Protein AF-A0AAE0BFS5-F1 (afdb_monomer_lite)

Secondary structure (DSSP, 8-state):
--EE--HHHHHHHHHHHTTTTT--EEEEEEEE-TT-TT-TTTTSEEEEEEE--HHHHHHTTSS-GGGTTSTTHHHHHHHHHHHHHH-PEEEEEEEEEEEE-GGGS-TTS---TTTTHHHHHHHHHH---------PPP--------

Foldseek 3Di:
DQWAQDPQLVVLVVVVVVVVPPAFEWEWEQAAAVVDRPDPRHRDIDLADIDGDPVLCVVLLHFFPVCPLAARLRRVRSVCSCCVVPNYDYHYSRPSYIHGHVVPDDPPRDNDPPPCPVVSVVCSVPVDGRRNDDDDDDDDDDDDDD

pLDDT: mean 85.33, std 8.39, range [62.0, 96.0]

Radius of gyration: 17.6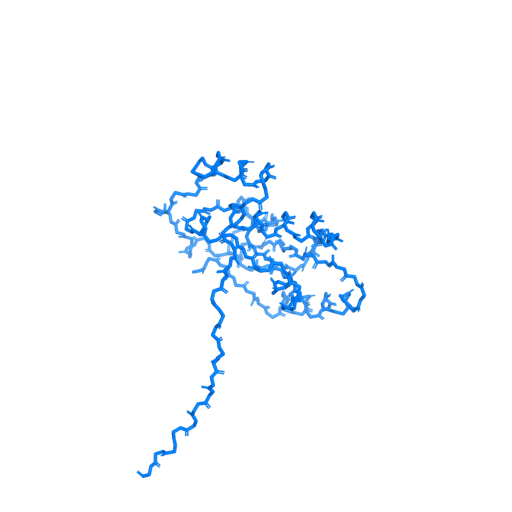5 Å; chains: 1; bounding box: 56×38×39 Å

Organism: NCBI:txid36881

Structure (mmCIF, N/CA/C/O backbone):
data_AF-A0AAE0BFS5-F1
#
_entry.id   AF-A0AAE0BFS5-F1
#
loop_
_atom_site.group_PDB
_atom_site.id
_atom_site.type_symbol
_atom_site.label_atom_id
_atom_site.label_alt_id
_atom_site.label_comp_id
_atom_site.label_asym_id
_atom_site.label_entity_id
_atom_site.label_seq_id
_atom_site.pdbx_PDB_ins_code
_atom_site.Cartn_x
_atom_site.Cartn_y
_atom_site.Cartn_z
_atom_site.occupancy
_atom_site.B_iso_or_equiv
_atom_site.auth_seq_id
_atom_site.auth_comp_id
_atom_site.auth_asym_id
_atom_site.auth_atom_id
_atom_site.pdbx_PDB_model_num
ATOM 1 N N . MET A 1 1 ? -2.956 2.883 -14.569 1.00 65.44 1 MET A N 1
ATOM 2 C CA . MET A 1 1 ? -2.329 2.218 -13.411 1.00 65.44 1 MET A CA 1
ATOM 3 C C . MET A 1 1 ? -1.013 1.689 -13.943 1.00 65.44 1 MET A C 1
ATOM 5 O O . MET A 1 1 ? -1.032 1.014 -14.959 1.00 65.44 1 MET A O 1
ATOM 9 N N . ASP A 1 2 ? 0.092 2.108 -13.346 1.00 85.00 2 ASP A N 1
ATOM 10 C CA . ASP A 1 2 ? 1.485 1.909 -13.781 1.00 85.00 2 ASP A CA 1
ATOM 11 C C . ASP A 1 2 ? 2.088 0.582 -13.296 1.00 85.00 2 ASP A C 1
ATOM 13 O O . ASP A 1 2 ? 3.267 0.306 -13.503 1.00 85.00 2 ASP A O 1
ATOM 17 N N . THR A 1 3 ? 1.292 -0.233 -12.600 1.00 91.06 3 THR A N 1
ATOM 18 C CA . THR A 1 3 ? 1.738 -1.473 -11.970 1.00 91.06 3 THR A CA 1
ATOM 19 C C . THR A 1 3 ? 0.771 -2.622 -12.218 1.00 91.06 3 THR A C 1
ATOM 21 O O . THR A 1 3 ? -0.444 -2.429 -12.272 1.00 91.06 3 THR A O 1
ATOM 24 N N . ILE A 1 4 ? 1.323 -3.827 -12.360 1.00 93.38 4 ILE A N 1
ATOM 25 C CA . ILE A 1 4 ? 0.592 -5.072 -12.606 1.00 93.38 4 ILE A CA 1
ATOM 26 C C . ILE A 1 4 ? 1.078 -6.139 -11.622 1.00 93.38 4 ILE A C 1
ATOM 28 O O . ILE A 1 4 ? 2.276 -6.292 -11.386 1.00 93.38 4 ILE A O 1
ATOM 32 N N . VAL A 1 5 ? 0.131 -6.889 -11.057 1.00 93.50 5 VAL A N 1
ATOM 33 C CA . VAL A 1 5 ? 0.404 -8.138 -10.336 1.00 93.50 5 VAL A CA 1
ATOM 34 C C . VAL A 1 5 ? 0.311 -9.269 -11.351 1.00 93.50 5 VAL A C 1
ATOM 36 O O . VAL A 1 5 ? -0.771 -9.546 -11.868 1.00 93.50 5 VAL A O 1
ATOM 39 N N . ASP A 1 6 ? 1.441 -9.890 -11.665 1.00 94.38 6 ASP A N 1
ATOM 40 C CA . ASP A 1 6 ? 1.494 -11.042 -12.559 1.00 94.38 6 ASP A CA 1
ATOM 41 C C . ASP A 1 6 ? 1.283 -12.362 -11.796 1.00 94.38 6 ASP A C 1
ATOM 43 O O . ASP A 1 6 ? 1.064 -12.389 -10.581 1.00 94.38 6 ASP A O 1
ATOM 47 N N . ASN A 1 7 ? 1.332 -13.483 -12.517 1.00 95.38 7 ASN A N 1
ATOM 48 C CA . ASN A 1 7 ? 1.106 -14.798 -11.922 1.00 95.38 7 ASN A CA 1
ATOM 49 C C . ASN A 1 7 ? 2.165 -15.171 -10.876 1.00 95.38 7 ASN A C 1
ATOM 51 O O . ASN A 1 7 ? 1.833 -15.854 -9.907 1.00 95.38 7 ASN A O 1
ATOM 55 N N . GLU A 1 8 ? 3.420 -14.752 -11.050 1.00 93.62 8 GLU A N 1
ATOM 56 C CA . GLU A 1 8 ? 4.480 -15.064 -10.088 1.00 93.62 8 GLU A CA 1
ATOM 57 C C . GLU A 1 8 ? 4.301 -14.256 -8.799 1.00 93.62 8 GLU A C 1
ATOM 59 O O . GLU A 1 8 ? 4.279 -14.835 -7.711 1.00 93.62 8 GLU A O 1
ATOM 64 N N . CYS A 1 9 ? 4.031 -12.952 -8.903 1.00 94.50 9 CYS A N 1
ATOM 65 C CA . CYS A 1 9 ? 3.692 -12.128 -7.747 1.00 94.50 9 CYS A CA 1
ATOM 66 C C . CYS A 1 9 ? 2.437 -12.644 -7.028 1.00 94.50 9 CYS A C 1
ATOM 68 O O . CYS A 1 9 ? 2.412 -12.725 -5.798 1.00 94.50 9 CYS A O 1
ATOM 70 N N . ALA A 1 10 ? 1.402 -13.041 -7.775 1.00 93.69 10 ALA A N 1
ATOM 71 C CA . ALA A 1 10 ? 0.171 -13.581 -7.205 1.00 93.69 10 ALA A CA 1
ATOM 72 C C . ALA A 1 10 ? 0.412 -14.876 -6.406 1.00 93.69 10 ALA A C 1
ATOM 74 O O . ALA A 1 10 ? -0.183 -15.063 -5.343 1.00 93.69 10 ALA A O 1
ATOM 75 N N . LYS A 1 11 ? 1.309 -15.761 -6.863 1.00 93.56 11 LYS A N 1
ATOM 76 C CA . LYS A 1 11 ? 1.686 -16.970 -6.107 1.00 93.56 11 LYS A CA 1
ATOM 77 C C . LYS A 1 11 ? 2.324 -16.621 -4.765 1.00 93.56 11 LYS A C 1
ATOM 79 O O . LYS A 1 11 ? 1.979 -17.243 -3.762 1.00 93.56 11 LYS A O 1
ATOM 84 N N . GLU A 1 12 ? 3.216 -15.635 -4.726 1.00 92.94 12 GLU A N 1
ATOM 85 C CA . GLU A 1 12 ? 3.828 -15.186 -3.470 1.00 92.94 12 GLU A CA 1
ATOM 86 C C . GLU A 1 12 ? 2.804 -14.522 -2.540 1.00 92.94 12 GLU A C 1
ATOM 88 O O . GLU A 1 12 ? 2.782 -14.809 -1.342 1.00 92.94 12 GLU A O 1
ATOM 93 N N . MET A 1 13 ? 1.874 -13.731 -3.086 1.00 92.00 13 MET A N 1
ATOM 94 C CA . MET A 1 13 ? 0.746 -13.187 -2.319 1.00 92.00 13 MET A CA 1
ATOM 95 C C . MET A 1 13 ? -0.091 -14.299 -1.669 1.00 92.00 13 MET A C 1
ATOM 97 O O . MET A 1 13 ? -0.391 -14.224 -0.480 1.00 92.00 13 MET A O 1
ATOM 101 N N . LEU A 1 14 ? -0.412 -15.369 -2.405 1.00 91.62 14 LEU A N 1
ATOM 102 C CA . LEU A 1 14 ? -1.157 -16.524 -1.882 1.00 91.62 14 LEU A CA 1
ATOM 103 C C . LEU A 1 14 ? -0.384 -17.326 -0.825 1.00 91.62 14 LEU A C 1
ATOM 105 O O . LEU A 1 14 ? -0.985 -17.980 0.027 1.00 91.62 14 LEU A O 1
ATOM 109 N N . LYS A 1 15 ? 0.951 -17.325 -0.863 1.00 90.31 15 LYS A N 1
ATOM 110 C CA . LYS A 1 15 ? 1.754 -17.907 0.223 1.00 90.31 15 LYS A CA 1
ATOM 111 C C . LYS A 1 15 ? 1.670 -17.031 1.468 1.00 90.31 15 LYS A C 1
ATOM 113 O O . LYS A 1 15 ? 1.443 -17.552 2.556 1.00 90.31 15 LYS A O 1
ATOM 118 N N . ALA A 1 16 ? 1.772 -15.717 1.297 1.00 89.62 16 ALA A N 1
ATOM 119 C CA . ALA A 1 16 ? 1.684 -14.758 2.389 1.00 89.62 16 ALA A CA 1
ATOM 120 C C . ALA A 1 16 ? 0.322 -14.769 3.095 1.00 89.62 16 ALA A C 1
ATOM 122 O O . ALA A 1 16 ? 0.276 -14.596 4.310 1.00 89.62 16 ALA A O 1
ATOM 123 N N . 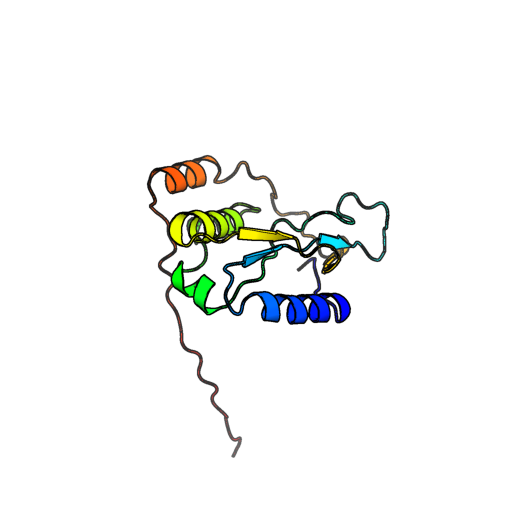THR A 1 17 ? -0.786 -15.066 2.401 1.00 88.25 17 THR A N 1
ATOM 124 C CA . THR A 1 17 ? -2.088 -15.214 3.081 1.00 88.25 17 THR A CA 1
ATOM 125 C C . THR A 1 17 ? -2.071 -16.322 4.133 1.00 88.25 17 THR A C 1
ATOM 127 O O . THR A 1 17 ? -2.719 -16.184 5.165 1.00 88.25 17 THR A O 1
ATOM 130 N N . LYS A 1 18 ? -1.280 -17.384 3.933 1.00 86.25 18 LYS A N 1
ATOM 131 C CA . LYS A 1 18 ? -1.139 -18.480 4.909 1.00 86.25 18 LYS A CA 1
ATOM 132 C C . LYS A 1 18 ? -0.337 -18.082 6.151 1.00 86.25 18 LYS A C 1
ATOM 134 O O . LYS A 1 18 ? -0.369 -18.793 7.145 1.00 86.25 18 LYS A O 1
ATOM 139 N N . MET A 1 19 ? 0.382 -16.959 6.105 1.00 80.69 19 MET A N 1
ATOM 140 C CA . MET A 1 19 ? 1.073 -16.398 7.271 1.00 80.69 19 MET A CA 1
ATOM 141 C C . MET A 1 19 ? 0.114 -15.604 8.170 1.00 80.69 19 MET A C 1
ATOM 143 O O . MET A 1 19 ? 0.378 -15.417 9.349 1.00 80.69 19 MET A O 1
ATOM 147 N N . THR A 1 20 ? -1.017 -15.140 7.630 1.00 69.50 20 THR A N 1
ATOM 148 C CA . THR A 1 20 ? -1.951 -14.243 8.340 1.00 69.50 20 THR A CA 1
ATOM 149 C C . THR A 1 20 ? -3.005 -14.944 9.191 1.00 69.50 20 THR A C 1
ATOM 151 O O . THR A 1 20 ? -3.911 -14.285 9.711 1.00 69.50 20 THR A O 1
ATOM 154 N N . ASP A 1 21 ? -2.920 -16.269 9.341 1.00 67.44 21 ASP A N 1
ATOM 155 C CA . ASP A 1 21 ? -3.911 -17.034 10.104 1.00 67.44 21 ASP A CA 1
ATOM 156 C C . ASP A 1 21 ? -3.893 -16.671 11.601 1.00 67.44 21 ASP A C 1
ATOM 158 O O . ASP A 1 21 ? -4.932 -16.754 12.250 1.00 67.44 21 ASP A O 1
ATOM 162 N N . ASN A 1 22 ? -2.769 -16.164 12.128 1.00 65.00 22 ASN A N 1
ATOM 163 C CA . ASN A 1 22 ? -2.671 -15.640 13.501 1.00 65.00 22 ASN A CA 1
ATOM 164 C C . ASN A 1 22 ? -1.956 -14.284 13.623 1.00 65.00 22 ASN A C 1
ATOM 166 O O . ASN A 1 22 ? -2.126 -13.606 14.638 1.00 65.00 22 ASN A O 1
ATOM 170 N N . ASP A 1 23 ? -1.218 -13.857 12.596 1.00 76.00 23 ASP A N 1
ATOM 171 C CA . ASP A 1 23 ? -0.405 -12.643 12.648 1.00 76.00 23 ASP A CA 1
ATOM 172 C C . ASP A 1 23 ? -1.057 -11.456 11.927 1.00 76.00 23 ASP A C 1
ATOM 174 O O . ASP A 1 23 ? -1.795 -11.596 10.945 1.00 76.00 23 ASP A O 1
ATOM 178 N N . LYS A 1 24 ? -0.768 -10.250 12.424 1.00 86.88 24 LYS A N 1
ATOM 179 C CA . LYS A 1 24 ? -1.286 -8.980 11.904 1.00 86.88 24 LYS A CA 1
ATOM 180 C C . LYS A 1 24 ? -0.252 -8.313 11.009 1.00 86.88 24 LYS A C 1
ATOM 182 O O . LYS A 1 24 ? 0.483 -7.431 11.445 1.00 86.88 24 LYS A O 1
ATOM 187 N N . TYR A 1 25 ? -0.209 -8.732 9.750 1.00 90.75 25 TYR A N 1
ATOM 188 C CA . TYR A 1 25 ? 0.733 -8.182 8.780 1.00 90.75 25 TYR A CA 1
ATOM 189 C C . TYR A 1 25 ? 0.079 -7.231 7.789 1.00 90.75 25 TYR A C 1
ATOM 191 O O . TYR A 1 25 ? -0.987 -7.501 7.230 1.00 90.75 25 TYR A O 1
ATOM 199 N N . LEU A 1 26 ? 0.779 -6.129 7.534 1.00 92.50 26 LEU A N 1
ATOM 200 C CA . LEU A 1 26 ? 0.569 -5.290 6.369 1.00 92.50 26 LEU A CA 1
ATOM 201 C C . LEU A 1 26 ? 1.724 -5.537 5.400 1.00 92.50 26 LEU A C 1
ATOM 203 O O . LEU A 1 26 ? 2.851 -5.081 5.612 1.00 92.50 26 LEU A O 1
ATOM 207 N N . PHE A 1 27 ? 1.441 -6.274 4.331 1.00 93.38 27 PHE A N 1
ATOM 208 C CA . PHE A 1 27 ? 2.464 -6.656 3.372 1.00 93.38 27 PHE A CA 1
ATOM 209 C C . PHE A 1 27 ? 2.771 -5.530 2.393 1.00 93.38 27 PHE A C 1
ATOM 211 O O . PHE A 1 27 ? 1.867 -4.873 1.862 1.00 93.38 27 PHE A O 1
ATOM 218 N N . ARG A 1 28 ? 4.060 -5.354 2.113 1.00 93.31 28 ARG A N 1
ATOM 219 C CA . ARG A 1 28 ? 4.596 -4.426 1.119 1.00 93.31 28 ARG A CA 1
ATOM 220 C C . ARG A 1 28 ? 5.338 -5.216 0.042 1.00 93.31 28 ARG A C 1
ATOM 222 O O . ARG A 1 28 ? 5.931 -6.254 0.324 1.00 93.31 28 ARG A O 1
ATOM 229 N N . PHE A 1 29 ? 5.335 -4.683 -1.176 1.00 93.69 29 PHE A N 1
ATOM 230 C CA . PHE A 1 29 ? 5.886 -5.344 -2.360 1.00 93.69 29 PHE A CA 1
ATOM 231 C C . PHE A 1 29 ? 6.999 -4.504 -2.969 1.00 93.69 29 PHE A C 1
ATOM 233 O O . PHE A 1 29 ? 6.875 -3.277 -3.069 1.00 93.69 29 PHE A O 1
ATOM 240 N N . ASN A 1 30 ? 8.075 -5.157 -3.389 1.00 93.81 30 ASN A N 1
ATOM 241 C CA . ASN A 1 30 ? 9.038 -4.551 -4.293 1.00 93.81 30 ASN A CA 1
ATOM 242 C C . ASN A 1 30 ? 8.541 -4.660 -5.737 1.00 93.81 30 ASN A C 1
ATOM 244 O O . ASN A 1 30 ? 7.597 -5.385 -6.040 1.00 93.81 30 ASN A O 1
ATOM 248 N N . ARG A 1 31 ? 9.138 -3.874 -6.629 1.00 93.81 31 ARG A N 1
ATOM 249 C CA . ARG A 1 31 ? 8.770 -3.854 -8.048 1.00 93.81 31 ARG A CA 1
ATOM 250 C C . ARG A 1 31 ? 9.965 -4.128 -8.937 1.00 93.81 31 ARG A C 1
ATOM 252 O O . ARG A 1 31 ? 11.082 -3.768 -8.567 1.00 93.81 31 ARG A O 1
ATOM 259 N N . ILE A 1 32 ? 9.711 -4.690 -10.109 1.00 95.94 32 ILE A N 1
ATOM 260 C CA . ILE A 1 32 ? 10.674 -4.727 -11.210 1.00 95.94 32 ILE A CA 1
ATOM 261 C C . ILE A 1 32 ? 10.187 -3.894 -12.380 1.00 95.94 32 ILE A C 1
ATOM 263 O O . ILE A 1 32 ? 8.987 -3.688 -12.538 1.00 95.94 32 ILE A O 1
ATOM 267 N N . VAL A 1 33 ? 11.124 -3.422 -13.194 1.00 96.00 33 VAL A N 1
ATOM 268 C CA . VAL A 1 33 ? 10.833 -2.751 -14.464 1.00 96.00 33 VAL A CA 1
ATOM 269 C C . VAL A 1 33 ? 11.248 -3.705 -15.583 1.00 96.00 33 VAL A C 1
ATOM 271 O O . VAL A 1 33 ? 12.446 -3.814 -15.842 1.00 96.00 33 VAL A O 1
ATOM 274 N N . PRO A 1 34 ? 10.308 -4.450 -16.201 1.00 93.94 34 PRO A N 1
ATOM 275 C CA . PRO A 1 34 ? 10.649 -5.562 -17.094 1.00 93.94 34 PRO A CA 1
ATOM 276 C C . PRO A 1 34 ? 11.553 -5.167 -18.265 1.00 93.94 34 PRO A C 1
ATOM 278 O O . PRO A 1 34 ? 12.417 -5.941 -18.668 1.00 93.94 34 PRO A O 1
ATOM 281 N N . GLU A 1 35 ? 11.361 -3.957 -18.788 1.00 93.38 35 GLU A N 1
ATOM 282 C CA . GLU A 1 35 ? 12.050 -3.466 -19.985 1.00 93.38 35 GLU A CA 1
ATOM 283 C C . GLU A 1 35 ? 13.334 -2.678 -19.678 1.00 93.38 35 GLU A C 1
ATOM 285 O O . GLU A 1 35 ? 14.137 -2.446 -20.579 1.00 93.38 35 GLU A O 1
ATOM 290 N N . ASP A 1 36 ? 13.571 -2.296 -18.416 1.00 94.50 36 ASP A N 1
ATOM 291 C CA . ASP A 1 36 ? 14.744 -1.508 -18.020 1.00 94.50 36 ASP A CA 1
ATOM 292 C C . ASP A 1 36 ? 15.270 -1.901 -16.633 1.00 94.50 36 ASP A C 1
ATOM 294 O O . ASP A 1 36 ? 14.858 -1.389 -15.588 1.00 94.50 36 ASP A O 1
ATOM 298 N N . ASN A 1 37 ? 16.279 -2.772 -16.631 1.00 92.12 37 ASN A N 1
ATOM 299 C CA . ASN A 1 37 ? 16.917 -3.231 -15.402 1.00 92.12 37 ASN A CA 1
ATOM 300 C C . ASN A 1 37 ? 17.675 -2.132 -14.633 1.00 92.12 37 ASN A C 1
ATOM 302 O O . ASN A 1 37 ? 17.939 -2.312 -13.442 1.00 92.12 37 ASN A O 1
ATOM 306 N N . ASN A 1 38 ? 18.016 -1.012 -15.274 1.00 95.50 38 ASN A N 1
ATOM 307 C CA . ASN A 1 38 ? 18.738 0.097 -14.649 1.00 95.50 38 ASN A CA 1
ATOM 308 C C . ASN A 1 38 ? 17.806 1.216 -14.170 1.00 95.50 38 ASN A C 1
ATOM 310 O O . ASN A 1 38 ? 18.276 2.190 -13.574 1.00 95.50 38 ASN A O 1
ATOM 314 N N . HIS A 1 39 ? 16.499 1.080 -14.398 1.00 95.06 39 HIS A N 1
ATOM 315 C CA . HIS A 1 39 ? 15.521 2.075 -14.001 1.00 95.06 39 HIS A CA 1
ATOM 316 C C . HIS A 1 39 ? 15.600 2.351 -12.493 1.00 95.06 39 HIS A C 1
ATOM 318 O O . HIS A 1 39 ? 15.642 1.437 -11.666 1.00 95.06 39 HIS A O 1
ATOM 324 N N . GLU A 1 40 ? 15.527 3.621 -12.091 1.00 94.19 40 GLU A N 1
ATOM 325 C CA . GLU A 1 40 ? 15.702 4.034 -10.690 1.00 94.19 40 GLU A CA 1
ATOM 326 C C . GLU A 1 40 ? 14.688 3.415 -9.714 1.00 94.19 40 GLU A C 1
ATOM 328 O O . GLU A 1 40 ? 14.916 3.392 -8.504 1.00 94.19 40 GLU A O 1
ATOM 333 N N . LYS A 1 41 ? 13.550 2.938 -10.220 1.00 92.25 41 LYS A N 1
ATOM 334 C CA . LYS A 1 41 ? 12.483 2.294 -9.445 1.00 92.25 41 LYS A CA 1
ATOM 335 C C . LYS A 1 41 ? 12.645 0.770 -9.335 1.00 92.25 41 LYS A C 1
ATOM 337 O O . LYS A 1 41 ? 11.921 0.188 -8.524 1.00 92.25 41 LYS A O 1
ATOM 342 N N . ASN A 1 42 ? 13.554 0.158 -10.097 1.00 94.94 42 ASN A N 1
ATOM 343 C CA . ASN A 1 42 ? 13.763 -1.288 -10.145 1.00 94.94 42 ASN A CA 1
ATOM 344 C C . ASN A 1 42 ? 14.246 -1.830 -8.788 1.00 94.94 42 ASN A C 1
ATOM 346 O O . ASN A 1 42 ? 15.023 -1.174 -8.093 1.00 94.94 42 ASN A O 1
ATOM 350 N N . TYR A 1 43 ? 13.736 -2.991 -8.378 1.00 93.31 43 TYR A N 1
ATOM 351 C CA . TYR A 1 43 ? 13.955 -3.650 -7.080 1.00 93.31 43 TYR A CA 1
ATOM 352 C C . TYR A 1 43 ? 13.586 -2.839 -5.823 1.00 93.31 43 TYR A C 1
ATOM 354 O O . TYR A 1 43 ? 13.749 -3.329 -4.704 1.00 93.31 43 TYR A O 1
ATOM 362 N N . LYS A 1 44 ? 13.051 -1.620 -5.963 1.00 92.94 44 LYS A N 1
ATOM 363 C CA . LYS A 1 44 ? 12.636 -0.783 -4.828 1.00 92.94 44 LYS A CA 1
ATOM 364 C C . LYS A 1 44 ? 11.218 -1.115 -4.375 1.00 92.94 44 LYS A C 1
ATOM 366 O O . LYS A 1 44 ? 10.375 -1.536 -5.165 1.00 92.94 44 LYS A O 1
ATOM 371 N N . MET A 1 45 ? 10.938 -0.843 -3.103 1.00 92.06 45 MET A N 1
ATOM 372 C CA . MET A 1 45 ? 9.593 -0.966 -2.542 1.00 92.06 45 MET A CA 1
ATOM 373 C C . MET A 1 45 ? 8.601 -0.031 -3.236 1.00 92.06 45 MET A C 1
ATOM 375 O O . MET A 1 45 ? 8.893 1.142 -3.497 1.00 92.06 45 MET A O 1
ATOM 379 N N . HIS A 1 46 ? 7.403 -0.545 -3.509 1.00 89.25 46 HIS A N 1
ATOM 380 C CA . HIS A 1 46 ? 6.309 0.253 -4.026 1.00 89.25 46 HIS A CA 1
ATOM 381 C C . HIS A 1 46 ? 5.688 1.099 -2.900 1.00 89.25 46 HIS A C 1
ATOM 383 O O . HIS A 1 46 ? 5.276 0.561 -1.866 1.00 89.25 46 HIS A O 1
ATOM 389 N N . PRO A 1 47 ? 5.573 2.428 -3.073 1.00 83.12 47 PRO A N 1
ATOM 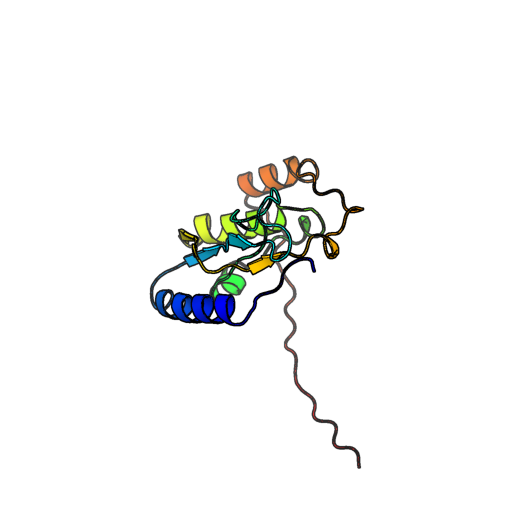390 C CA . PRO A 1 47 ? 5.167 3.310 -1.985 1.00 83.12 47 PRO A CA 1
ATOM 391 C C . PRO A 1 47 ? 3.705 3.115 -1.573 1.00 83.12 47 PRO A C 1
ATOM 393 O O . PRO A 1 47 ? 3.396 3.306 -0.403 1.00 83.12 47 PRO A O 1
ATOM 396 N N . GLY A 1 48 ? 2.823 2.718 -2.499 1.00 82.06 48 GLY A N 1
ATOM 397 C CA . GLY A 1 48 ? 1.372 2.724 -2.272 1.00 82.06 48 GLY A CA 1
ATOM 398 C C . GLY A 1 48 ? 0.671 1.366 -2.283 1.00 82.06 48 GLY A C 1
ATOM 399 O O . GLY A 1 48 ? -0.498 1.303 -1.921 1.00 82.06 48 GLY A O 1
ATOM 400 N N . LEU A 1 49 ? 1.345 0.283 -2.690 1.00 87.12 49 LEU A N 1
ATOM 401 C CA . LEU A 1 49 ? 0.691 -1.024 -2.812 1.00 87.12 49 LEU A CA 1
ATOM 402 C C . LEU A 1 49 ? 0.835 -1.778 -1.495 1.00 87.12 49 LEU A C 1
ATOM 404 O O . LEU A 1 49 ? 1.952 -1.955 -1.002 1.00 87.12 49 LEU A O 1
ATOM 408 N N . ARG A 1 50 ? -0.295 -2.199 -0.934 1.00 90.62 50 ARG A N 1
ATOM 409 C CA . ARG A 1 50 ? -0.369 -2.936 0.324 1.00 90.62 50 ARG A CA 1
ATOM 410 C C . ARG A 1 50 ? -1.303 -4.126 0.177 1.00 90.62 50 ARG A C 1
ATOM 412 O O . ARG A 1 50 ? -2.287 -4.042 -0.553 1.00 90.62 50 ARG A O 1
ATOM 419 N N . MET A 1 51 ? -1.014 -5.199 0.903 1.00 92.19 51 MET A N 1
ATOM 420 C CA . MET A 1 51 ? -1.920 -6.336 1.048 1.00 92.19 51 MET A CA 1
ATOM 421 C C . MET A 1 51 ? -2.154 -6.615 2.531 1.00 92.19 51 MET A C 1
ATOM 423 O O . MET A 1 51 ? -1.221 -6.622 3.328 1.00 92.19 51 MET A O 1
ATOM 427 N N . LEU A 1 52 ? -3.416 -6.827 2.882 1.00 92.31 52 LEU A N 1
ATOM 428 C CA . LEU A 1 52 ? -3.905 -7.138 4.222 1.00 92.31 52 LEU A CA 1
ATOM 429 C C . LEU A 1 52 ? -5.241 -7.876 4.103 1.00 92.31 52 LEU A C 1
ATOM 431 O O . LEU A 1 52 ? -5.860 -7.870 3.032 1.00 92.31 52 LEU A O 1
ATOM 435 N N . ARG A 1 53 ? -5.722 -8.486 5.190 1.00 89.12 53 ARG A N 1
ATOM 436 C CA . ARG A 1 53 ? -7.049 -9.111 5.172 1.00 89.12 53 ARG A CA 1
ATOM 437 C C . ARG A 1 53 ? -8.110 -8.023 5.061 1.00 89.12 53 ARG A C 1
ATOM 439 O O . ARG A 1 53 ? -8.033 -6.974 5.699 1.00 89.12 53 ARG A O 1
ATOM 446 N N . ARG A 1 54 ? -9.159 -8.308 4.290 1.00 88.56 54 ARG A N 1
ATOM 447 C CA . ARG A 1 54 ? -10.285 -7.382 4.106 1.00 88.56 54 ARG A CA 1
ATOM 448 C C . ARG A 1 54 ? -10.881 -6.929 5.439 1.00 88.56 54 ARG A C 1
ATOM 450 O O . ARG A 1 54 ? -11.204 -5.756 5.577 1.00 88.56 54 ARG A O 1
ATOM 457 N N . GLN A 1 55 ? -11.046 -7.846 6.393 1.00 86.50 55 GLN A N 1
ATOM 458 C CA . GLN A 1 55 ? -11.644 -7.511 7.683 1.00 86.50 55 GLN A CA 1
ATOM 459 C C . GLN A 1 55 ? -10.795 -6.491 8.449 1.00 86.50 55 GLN A C 1
ATOM 461 O O . GLN A 1 55 ? -11.346 -5.521 8.948 1.00 86.50 55 GLN A O 1
ATOM 466 N N . ASP A 1 56 ? -9.468 -6.627 8.432 1.00 88.81 56 ASP A N 1
ATOM 467 C CA . ASP A 1 56 ? -8.573 -5.689 9.115 1.00 88.81 56 ASP A CA 1
ATOM 468 C C . ASP A 1 56 ? -8.655 -4.279 8.519 1.00 88.81 56 ASP A C 1
ATOM 470 O O . ASP A 1 56 ? -8.688 -3.297 9.256 1.00 88.81 56 ASP A O 1
ATOM 474 N N . TYR A 1 57 ? -8.758 -4.172 7.187 1.00 89.31 57 TYR A N 1
ATOM 475 C CA . TYR A 1 57 ? -8.995 -2.891 6.512 1.00 89.31 57 TYR A CA 1
ATOM 476 C C . TYR A 1 57 ? -10.314 -2.250 6.969 1.00 89.31 57 TYR A C 1
ATOM 478 O O . TYR A 1 57 ? -10.383 -1.048 7.219 1.00 89.31 57 TYR A O 1
ATOM 486 N N . LEU A 1 58 ? -11.371 -3.055 7.109 1.00 86.38 58 LEU A N 1
ATOM 487 C CA . LEU A 1 58 ? -12.683 -2.584 7.551 1.00 86.38 58 LEU A CA 1
ATOM 488 C C . LEU A 1 58 ? -12.710 -2.211 9.039 1.00 86.38 58 LEU A C 1
ATOM 490 O O . LEU A 1 58 ? -13.431 -1.279 9.399 1.00 86.38 58 LEU A O 1
ATOM 494 N N . ASP A 1 59 ? -11.938 -2.900 9.876 1.00 85.75 59 ASP A N 1
ATOM 495 C CA . ASP A 1 59 ? -11.868 -2.684 11.327 1.00 85.75 59 ASP A CA 1
ATOM 496 C C . ASP A 1 59 ? -11.160 -1.377 11.706 1.00 85.75 59 ASP A C 1
ATOM 498 O O . ASP A 1 59 ? -11.360 -0.866 12.811 1.00 85.75 59 ASP A O 1
ATOM 502 N N . VAL A 1 60 ? -10.337 -0.836 10.803 1.00 86.31 60 VAL A N 1
ATOM 503 C CA . VAL A 1 60 ? -9.709 0.490 10.940 1.00 86.31 60 VAL A CA 1
ATOM 504 C C . VAL A 1 60 ? -10.411 1.576 10.128 1.00 86.31 60 VAL A C 1
ATOM 506 O O . VAL A 1 60 ? -9.921 2.696 10.036 1.00 86.31 60 VAL A O 1
ATOM 509 N N . ASN A 1 61 ? -11.575 1.257 9.556 1.00 87.06 61 ASN A N 1
ATOM 510 C CA . ASN A 1 61 ? -12.335 2.151 8.689 1.00 87.06 61 ASN A CA 1
ATOM 511 C C . ASN A 1 61 ? -11.586 2.605 7.421 1.00 87.06 61 ASN A C 1
ATOM 513 O O . ASN A 1 61 ? -11.910 3.629 6.835 1.00 87.06 61 ASN A O 1
ATOM 517 N N . GLY A 1 62 ? -10.649 1.794 6.935 1.00 86.94 62 GLY A N 1
ATOM 518 C CA . GLY A 1 62 ? -9.919 2.069 5.706 1.00 86.94 62 GLY A CA 1
ATOM 519 C C . GLY A 1 62 ? -8.961 3.252 5.829 1.00 86.94 62 GLY A C 1
ATOM 520 O O . GLY A 1 62 ? -8.309 3.436 6.851 1.00 86.94 62 GLY A O 1
ATOM 521 N N . CYS A 1 63 ? -8.825 4.016 4.750 1.00 87.06 63 CYS A N 1
ATOM 522 C CA . CYS A 1 63 ? -7.901 5.145 4.681 1.00 87.06 63 CYS A CA 1
ATOM 523 C C . CYS A 1 63 ? -8.623 6.481 4.912 1.00 87.06 63 CYS A C 1
ATOM 525 O O . CYS A 1 63 ? -9.840 6.575 4.783 1.00 87.06 63 CYS A O 1
ATOM 527 N N . ASP A 1 64 ? -7.867 7.544 5.194 1.00 88.25 64 ASP A N 1
ATOM 528 C CA . ASP A 1 64 ? -8.430 8.891 5.328 1.00 88.25 64 ASP A CA 1
ATOM 529 C C . ASP A 1 64 ? -8.726 9.529 3.955 1.00 88.25 64 ASP A C 1
ATOM 531 O O . ASP A 1 64 ? -7.819 9.775 3.149 1.00 88.25 64 ASP A O 1
ATOM 535 N N . GLU A 1 65 ? -10.000 9.838 3.712 1.00 85.31 65 GLU A N 1
ATOM 536 C CA . GLU A 1 65 ? -10.499 10.402 2.452 1.00 85.31 65 GLU A CA 1
ATOM 537 C C . GLU A 1 65 ? -9.979 11.828 2.182 1.00 85.31 65 GLU A C 1
ATOM 539 O O . GLU A 1 65 ? -9.794 12.212 1.025 1.00 85.31 65 GLU A O 1
ATOM 544 N N . ASP A 1 66 ? -9.614 12.609 3.213 1.00 85.75 66 ASP A N 1
ATOM 545 C CA . ASP A 1 66 ? -9.033 13.953 3.025 1.00 85.75 66 ASP A CA 1
ATOM 546 C C . ASP A 1 66 ? -7.650 13.920 2.355 1.00 85.75 66 ASP A C 1
ATOM 548 O O . ASP A 1 66 ? -7.095 14.979 2.008 1.00 85.75 66 ASP A O 1
ATOM 552 N N . LEU A 1 67 ? -7.052 12.728 2.262 1.00 85.00 67 LEU A N 1
ATOM 553 C CA . LEU A 1 67 ? -5.723 12.484 1.715 1.00 85.00 67 LEU A CA 1
ATOM 554 C C . LEU A 1 67 ? -5.763 11.862 0.312 1.00 85.00 67 LEU A C 1
ATOM 556 O O . LEU A 1 67 ? -4.709 11.763 -0.322 1.00 85.00 67 LEU A O 1
ATOM 560 N N . VAL A 1 68 ? -6.947 11.502 -0.198 1.00 78.06 68 VAL A N 1
ATOM 561 C CA . VAL A 1 68 ? -7.130 10.989 -1.564 1.00 78.06 68 VAL A CA 1
ATOM 562 C C . VAL A 1 68 ? -6.695 12.038 -2.596 1.00 78.06 68 VAL A C 1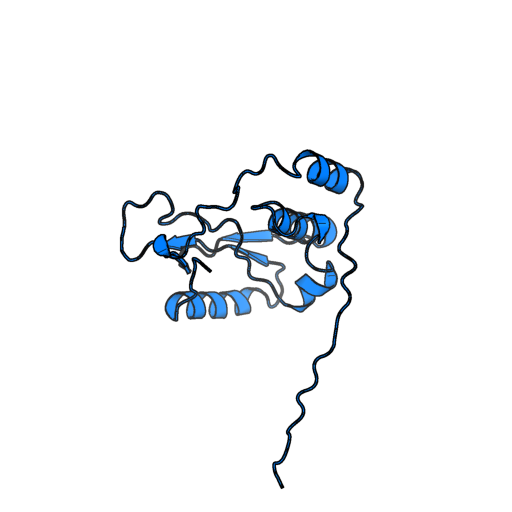
ATOM 564 O O . VAL A 1 68 ? -6.768 13.251 -2.381 1.00 78.06 68 VAL A O 1
ATOM 567 N N . GLY A 1 69 ? -6.155 11.568 -3.724 1.00 69.81 69 GLY A N 1
ATOM 568 C CA . GLY A 1 69 ? -5.698 12.423 -4.825 1.00 69.81 69 GLY A CA 1
ATOM 569 C C . GLY A 1 69 ? -4.352 13.118 -4.594 1.00 69.81 69 GLY A C 1
ATOM 570 O O . GLY A 1 69 ? -3.960 13.953 -5.405 1.00 69.81 69 GLY A O 1
ATOM 571 N N . ASN A 1 70 ? -3.632 12.796 -3.513 1.00 67.56 70 ASN A N 1
ATOM 572 C CA . ASN A 1 70 ? -2.279 13.295 -3.262 1.00 67.56 70 ASN A CA 1
ATOM 573 C C . ASN A 1 70 ? -1.353 12.116 -2.927 1.00 67.56 70 ASN A C 1
ATOM 575 O O . ASN A 1 70 ? -1.664 11.292 -2.065 1.00 67.56 70 ASN A O 1
ATOM 579 N N . TYR A 1 71 ? -0.222 12.017 -3.626 1.00 67.56 71 TYR A N 1
ATOM 580 C CA . TYR A 1 71 ? 0.655 10.845 -3.558 1.00 67.56 71 TYR A CA 1
ATOM 581 C C . TYR A 1 71 ? 1.224 10.617 -2.144 1.00 67.56 71 TYR A C 1
ATOM 583 O O . TYR A 1 71 ? 1.690 11.541 -1.477 1.00 67.56 71 TYR A O 1
ATOM 591 N N . GLY A 1 72 ? 1.213 9.359 -1.694 1.00 68.88 72 GLY A N 1
ATOM 592 C CA . GLY A 1 72 ? 1.945 8.873 -0.516 1.00 68.88 72 GLY A CA 1
ATOM 593 C C . GLY A 1 72 ? 1.234 8.983 0.839 1.00 68.88 72 GLY A C 1
ATOM 594 O O . GLY A 1 72 ? 1.397 8.093 1.669 1.00 68.88 72 GLY A O 1
ATOM 595 N N . TYR A 1 73 ? 0.421 10.013 1.084 1.00 79.81 73 TYR A N 1
ATOM 596 C CA . TYR A 1 73 ? -0.168 10.215 2.420 1.00 79.81 73 TYR A CA 1
ATOM 597 C C . TYR A 1 73 ? -1.410 9.378 2.717 1.00 79.81 73 TYR A C 1
ATOM 599 O O . TYR A 1 73 ? -1.653 9.041 3.874 1.00 79.81 73 TYR A O 1
ATOM 607 N N . TYR A 1 74 ? -2.162 9.006 1.685 1.00 80.38 74 TYR A N 1
ATOM 608 C CA . TYR A 1 74 ? -3.307 8.111 1.822 1.00 80.38 74 TYR A CA 1
ATOM 609 C C . TYR A 1 74 ? -2.894 6.759 2.432 1.00 80.38 74 TYR A C 1
ATOM 611 O O . TYR A 1 74 ? -3.463 6.331 3.432 1.00 80.38 74 TYR A O 1
ATOM 619 N N . THR A 1 75 ? -1.830 6.137 1.912 1.00 84.31 75 THR A N 1
ATOM 620 C CA . THR A 1 75 ? -1.293 4.871 2.440 1.00 84.31 75 THR A CA 1
ATOM 621 C C . THR A 1 75 ? -0.707 5.029 3.844 1.00 84.31 75 THR A C 1
ATOM 623 O O . THR A 1 75 ? -0.905 4.152 4.677 1.00 84.31 75 THR A O 1
ATOM 626 N N . LEU A 1 76 ? -0.054 6.161 4.135 1.00 84.94 76 LEU A N 1
ATOM 627 C CA . LEU A 1 76 ? 0.478 6.440 5.472 1.00 84.94 76 LEU A CA 1
ATOM 628 C C . LEU A 1 76 ? -0.629 6.480 6.535 1.00 84.94 76 LEU A C 1
ATOM 630 O O . LEU A 1 76 ? -0.428 5.980 7.632 1.00 84.94 76 LEU A O 1
ATOM 634 N N . SER A 1 77 ? -1.808 7.031 6.219 1.00 86.94 77 SER A N 1
ATOM 635 C CA . SER A 1 77 ? -2.928 7.042 7.176 1.00 86.94 77 SER A CA 1
ATOM 636 C C . SER A 1 77 ? -3.387 5.637 7.570 1.00 86.94 77 SER A C 1
ATOM 638 O O . SER A 1 77 ? -3.591 5.372 8.751 1.00 86.94 77 SER A O 1
ATOM 640 N N . LEU A 1 78 ? -3.461 4.722 6.598 1.00 88.38 78 LEU A N 1
ATOM 641 C CA . LEU A 1 78 ? -3.805 3.324 6.842 1.00 88.38 78 LEU A CA 1
ATOM 642 C C . LEU A 1 78 ? -2.751 2.628 7.708 1.00 88.38 78 LEU A C 1
ATOM 644 O O . LEU A 1 78 ? -3.095 1.897 8.634 1.00 88.38 78 LEU A O 1
ATOM 648 N N . GLU A 1 79 ? -1.471 2.860 7.406 1.00 89.81 79 GLU A N 1
ATOM 649 C CA . GLU A 1 79 ? -0.348 2.331 8.183 1.00 89.81 79 GLU A CA 1
ATOM 650 C C . GLU A 1 79 ? -0.433 2.775 9.646 1.00 89.81 79 GLU A C 1
ATOM 652 O O . GLU A 1 79 ? -0.387 1.931 10.539 1.00 89.81 79 GLU A O 1
ATOM 657 N N . GLU A 1 80 ? -0.638 4.069 9.898 1.00 87.62 80 GLU A N 1
ATOM 658 C CA . GLU A 1 80 ? -0.802 4.601 11.254 1.00 87.62 80 GLU A CA 1
ATOM 659 C C . GLU A 1 80 ? -1.969 3.943 11.994 1.00 87.62 80 GLU A C 1
ATOM 661 O O . GLU A 1 80 ? -1.821 3.547 13.149 1.00 87.62 80 GLU A O 1
ATOM 666 N N . HIS A 1 81 ? -3.126 3.768 11.347 1.00 86.56 81 HIS A N 1
ATOM 667 C CA . HIS A 1 81 ? -4.273 3.129 11.996 1.00 86.56 81 HIS A CA 1
ATOM 668 C C . HIS A 1 81 ? -4.001 1.670 12.351 1.00 86.56 81 HIS A C 1
ATOM 670 O O . HIS A 1 81 ? -4.302 1.236 13.463 1.00 86.56 81 HIS A O 1
ATOM 676 N N . LEU A 1 82 ? -3.416 0.907 11.432 1.00 89.69 82 LEU A N 1
ATOM 677 C CA . LEU A 1 82 ? -3.133 -0.509 11.650 1.00 89.69 82 LEU A CA 1
ATOM 678 C C . LEU A 1 82 ? -2.048 -0.709 12.714 1.00 89.69 82 LEU A C 1
ATOM 680 O O . LEU A 1 82 ? -2.219 -1.522 13.626 1.00 89.69 82 LEU A O 1
ATOM 684 N N . MET A 1 83 ? -0.954 0.050 12.642 1.00 88.31 83 MET A N 1
ATOM 685 C CA . MET A 1 83 ? 0.160 -0.077 13.582 1.00 88.31 83 MET A CA 1
ATOM 686 C C . MET A 1 83 ? -0.224 0.457 14.965 1.00 88.31 83 MET A C 1
ATOM 688 O O . MET A 1 83 ? -0.152 -0.283 15.946 1.00 88.31 83 MET A O 1
ATOM 692 N N . ALA A 1 84 ? -0.710 1.700 15.059 1.00 80.31 84 ALA A N 1
ATOM 693 C CA . ALA A 1 84 ? -0.973 2.339 16.347 1.00 80.31 84 ALA A CA 1
ATOM 694 C C . ALA A 1 84 ? -2.222 1.791 17.052 1.00 80.31 84 ALA A C 1
ATOM 696 O O . ALA A 1 84 ? -2.226 1.672 18.276 1.00 80.31 84 ALA A O 1
ATOM 697 N N . ALA A 1 85 ? -3.286 1.448 16.313 1.00 73.38 85 ALA A N 1
ATOM 698 C CA . ALA A 1 85 ? -4.544 1.021 16.933 1.00 73.38 85 ALA A CA 1
ATOM 699 C C . ALA A 1 85 ? -4.682 -0.500 17.061 1.00 73.38 85 ALA A C 1
ATOM 701 O O . ALA A 1 85 ? -5.482 -0.971 17.874 1.00 73.38 85 ALA A O 1
ATOM 702 N N . LYS A 1 86 ? -3.961 -1.284 16.247 1.00 77.50 86 LYS A N 1
ATOM 703 C CA . LYS A 1 86 ? -4.164 -2.741 16.166 1.00 77.50 86 LYS A CA 1
ATOM 704 C C . LYS A 1 86 ? -2.885 -3.567 16.299 1.00 77.50 86 LYS A C 1
ATOM 706 O O . LYS A 1 86 ? -3.021 -4.790 16.393 1.00 77.50 86 LYS A O 1
ATOM 711 N N . GLY A 1 87 ? -1.708 -2.940 16.380 1.00 87.12 87 GLY A N 1
ATOM 712 C CA . GLY A 1 87 ? -0.427 -3.627 16.560 1.00 87.12 87 GLY A CA 1
ATOM 713 C C . GLY A 1 87 ? -0.029 -4.453 15.342 1.00 87.12 87 GLY A C 1
ATOM 714 O O . GLY A 1 87 ? 0.373 -5.600 15.496 1.00 87.12 87 GLY A O 1
ATOM 715 N N . PHE A 1 88 ? -0.250 -3.916 14.140 1.00 91.81 88 PHE A N 1
ATOM 716 C CA . PHE A 1 88 ? 0.238 -4.532 12.908 1.00 91.81 88 PHE A CA 1
ATOM 717 C C . PHE A 1 88 ? 1.741 -4.336 12.745 1.00 91.81 88 PHE A C 1
ATOM 719 O O . PHE A 1 88 ? 2.261 -3.270 13.068 1.00 91.81 88 PHE A O 1
ATOM 726 N N . ASP A 1 89 ? 2.385 -5.319 12.123 1.00 90.00 89 ASP A N 1
ATOM 727 C CA . ASP A 1 89 ? 3.758 -5.219 11.645 1.00 90.00 89 ASP A CA 1
ATOM 728 C C . ASP A 1 89 ? 3.793 -5.016 10.125 1.00 90.00 89 ASP A C 1
ATOM 730 O O . ASP A 1 89 ? 2.996 -5.584 9.366 1.00 90.00 89 ASP A O 1
ATOM 734 N N . LEU A 1 90 ? 4.756 -4.217 9.662 1.00 90.69 90 LEU A N 1
ATOM 735 C CA . LEU A 1 90 ? 5.073 -4.115 8.240 1.00 90.69 90 LEU A CA 1
ATOM 736 C C . LEU A 1 90 ? 5.908 -5.323 7.821 1.00 90.69 90 LEU A C 1
ATOM 738 O O . LEU A 1 90 ? 6.993 -5.543 8.357 1.00 90.69 90 LEU A O 1
ATOM 742 N N . TYR A 1 91 ? 5.431 -6.064 6.823 1.00 91.88 91 TYR A N 1
ATOM 743 C CA . TYR A 1 91 ? 6.151 -7.211 6.280 1.00 91.88 91 TYR A CA 1
ATOM 744 C C . TYR A 1 91 ? 6.544 -6.956 4.827 1.00 91.88 91 TYR A C 1
ATOM 746 O O . TYR A 1 91 ? 5.689 -6.809 3.952 1.00 91.88 91 TYR A O 1
ATOM 754 N N . ASP A 1 92 ? 7.844 -6.932 4.551 1.00 92.94 92 ASP A N 1
ATOM 755 C CA . ASP A 1 92 ? 8.342 -6.835 3.181 1.00 92.94 92 ASP A CA 1
ATOM 756 C C . ASP A 1 92 ? 8.359 -8.213 2.536 1.00 92.94 92 ASP A C 1
ATOM 758 O O . ASP A 1 92 ? 9.206 -9.048 2.848 1.00 92.94 92 ASP A O 1
ATOM 762 N N . LEU A 1 93 ? 7.442 -8.436 1.594 1.00 91.00 93 LEU A N 1
ATOM 763 C CA . LEU A 1 93 ? 7.482 -9.588 0.699 1.00 91.00 93 LEU A CA 1
ATOM 764 C C . LEU A 1 93 ? 8.567 -9.367 -0.356 1.00 91.00 93 LEU A C 1
ATOM 766 O O . LEU A 1 93 ? 8.307 -9.096 -1.528 1.00 91.00 93 LEU A O 1
ATOM 770 N N . VAL A 1 94 ? 9.817 -9.458 0.089 1.00 79.44 94 VAL A N 1
ATOM 771 C CA . VAL A 1 94 ? 10.974 -9.483 -0.798 1.00 79.44 94 VAL A CA 1
ATOM 772 C C . VAL A 1 94 ? 10.871 -10.713 -1.703 1.00 79.44 94 VAL A C 1
ATOM 774 O O . VAL A 1 94 ? 10.684 -11.829 -1.223 1.00 79.44 94 VAL A O 1
ATOM 777 N N . ASN A 1 95 ? 10.985 -10.486 -3.014 1.00 82.69 95 ASN A N 1
ATOM 778 C CA . ASN A 1 95 ? 10.805 -11.452 -4.114 1.00 82.69 95 ASN A CA 1
ATOM 779 C C . ASN A 1 95 ? 9.361 -11.644 -4.614 1.00 82.69 95 ASN A C 1
ATOM 781 O O . ASN A 1 95 ? 9.148 -12.433 -5.531 1.00 82.69 95 ASN A O 1
ATOM 785 N N . ALA A 1 96 ? 8.388 -10.893 -4.090 1.00 89.25 96 ALA A N 1
ATOM 786 C CA . ALA A 1 96 ? 7.068 -10.757 -4.703 1.00 89.25 96 ALA A CA 1
ATOM 787 C C . ALA A 1 96 ? 7.034 -9.472 -5.541 1.00 89.25 96 ALA A C 1
ATOM 789 O O . ALA A 1 96 ? 6.594 -8.414 -5.083 1.00 89.25 96 ALA A O 1
ATOM 790 N N . TYR A 1 97 ? 7.570 -9.561 -6.756 1.00 94.44 97 TYR A N 1
ATOM 791 C CA . TYR A 1 97 ? 7.757 -8.396 -7.607 1.00 94.44 97 TYR A CA 1
ATOM 792 C C . TYR A 1 97 ? 6.483 -8.018 -8.344 1.00 94.44 97 TYR A C 1
ATOM 794 O O . TYR A 1 97 ? 6.026 -8.752 -9.213 1.00 94.44 97 TYR A O 1
ATOM 802 N N . ILE A 1 98 ? 5.973 -6.818 -8.091 1.00 95.38 98 ILE A N 1
ATOM 803 C CA . ILE A 1 98 ? 5.019 -6.218 -9.023 1.00 95.38 98 ILE A CA 1
ATOM 804 C C . ILE A 1 98 ? 5.746 -5.703 -10.262 1.00 95.38 98 ILE A C 1
ATOM 806 O O . ILE A 1 98 ? 6.853 -5.164 -10.173 1.00 95.38 98 ILE A O 1
ATOM 810 N N . LEU A 1 99 ? 5.113 -5.834 -11.419 1.00 95.81 99 LEU A N 1
ATOM 811 C CA . LEU A 1 99 ? 5.642 -5.301 -12.666 1.00 95.81 99 LEU A CA 1
ATOM 812 C C . LEU A 1 99 ? 5.298 -3.817 -12.734 1.00 95.81 99 LEU A C 1
ATOM 814 O O . LEU A 1 99 ? 4.133 -3.456 -12.594 1.00 95.81 99 LEU A O 1
ATOM 818 N N 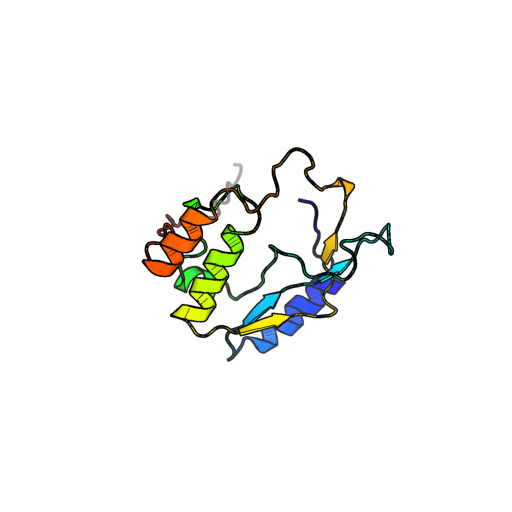. TYR A 1 100 ? 6.298 -2.961 -12.909 1.00 95.12 100 TYR A N 1
ATOM 819 C CA . TYR A 1 100 ? 6.133 -1.524 -13.100 1.00 95.12 100 TYR A CA 1
ATOM 820 C C . TYR A 1 100 ? 6.435 -1.155 -14.552 1.00 95.12 100 TYR A C 1
ATOM 822 O O . TYR A 1 100 ? 7.495 -1.499 -15.072 1.00 95.12 100 TYR A O 1
ATOM 830 N N . TYR A 1 101 ? 5.514 -0.411 -15.154 1.00 94.50 101 TYR A N 1
ATOM 831 C CA . TYR A 1 101 ? 5.544 0.030 -16.543 1.00 94.50 101 TYR A CA 1
ATOM 832 C C . TYR A 1 101 ? 5.626 1.562 -16.572 1.00 94.50 101 TYR A C 1
ATOM 834 O O . TYR A 1 101 ? 4.613 2.225 -16.316 1.00 94.50 101 TYR A O 1
ATOM 842 N N . PRO A 1 102 ? 6.823 2.145 -16.797 1.00 92.00 102 PRO A N 1
ATOM 843 C CA . PRO A 1 102 ? 7.026 3.591 -16.772 1.00 92.00 102 PRO A CA 1
ATOM 844 C C . PRO A 1 102 ? 6.092 4.363 -17.709 1.00 92.00 102 PRO A C 1
ATOM 846 O O . PRO A 1 102 ? 5.657 5.454 -17.367 1.00 92.00 102 PRO A O 1
ATOM 849 N N . GLU A 1 103 ? 5.740 3.786 -18.853 1.00 90.50 103 GLU A N 1
ATOM 850 C CA . GLU A 1 103 ? 4.824 4.347 -19.847 1.00 90.50 103 GLU A CA 1
ATOM 851 C C . GLU A 1 103 ? 3.377 4.479 -19.349 1.00 90.50 103 GLU A C 1
ATOM 853 O O . GLU A 1 103 ? 2.601 5.269 -19.884 1.00 90.50 103 GLU A O 1
ATOM 858 N N . GLY A 1 104 ? 3.009 3.711 -18.319 1.00 87.31 104 GLY A N 1
ATOM 859 C CA . GLY A 1 104 ? 1.726 3.822 -17.632 1.00 87.31 104 GLY A CA 1
ATOM 860 C C . GLY A 1 104 ? 1.735 4.830 -16.481 1.00 87.31 104 GLY A C 1
ATOM 861 O O . GLY A 1 104 ? 0.681 5.045 -15.866 1.00 87.31 104 GLY A O 1
ATOM 862 N N . ASP A 1 105 ? 2.898 5.412 -16.159 1.00 86.06 105 ASP A N 1
ATOM 863 C CA . ASP A 1 105 ? 3.033 6.415 -15.110 1.00 86.06 105 ASP A CA 1
ATOM 864 C C . ASP A 1 105 ? 2.451 7.759 -15.571 1.00 86.06 105 ASP A C 1
ATOM 866 O O . ASP A 1 105 ? 2.478 8.147 -16.737 1.00 86.06 105 ASP A O 1
ATOM 870 N N . CYS A 1 106 ? 1.853 8.472 -14.627 1.00 81.69 106 CYS A N 1
ATOM 871 C CA . CYS A 1 106 ? 1.195 9.734 -14.894 1.00 81.69 106 CYS A CA 1
ATOM 872 C C . CYS A 1 106 ? 2.158 10.892 -14.624 1.00 81.69 106 CYS A C 1
ATOM 874 O O . CYS A 1 106 ? 2.395 11.251 -13.465 1.00 81.69 106 CYS A O 1
ATOM 876 N N . ASP A 1 107 ? 2.672 11.509 -15.684 1.00 78.62 107 ASP A N 1
ATOM 877 C CA . ASP A 1 107 ? 3.690 12.565 -15.582 1.00 78.62 107 ASP A CA 1
ATOM 878 C C . ASP A 1 107 ? 3.126 13.948 -15.232 1.00 78.62 107 ASP A C 1
ATOM 880 O O . ASP A 1 107 ? 3.849 14.816 -14.749 1.00 78.62 107 ASP A O 1
ATOM 884 N N . TYR A 1 108 ? 1.822 14.164 -15.429 1.00 75.62 108 TYR A N 1
ATOM 885 C CA . TYR A 1 108 ? 1.172 15.454 -15.166 1.00 75.62 108 TYR A CA 1
ATOM 886 C C . TYR A 1 108 ? 0.647 15.615 -13.730 1.00 75.62 108 TYR A C 1
ATOM 888 O O . TYR A 1 108 ? 0.171 16.692 -13.366 1.00 75.62 108 TYR A O 1
ATOM 896 N N . LEU A 1 109 ? 0.695 14.564 -12.904 1.00 71.69 109 LEU A N 1
ATOM 897 C CA . LEU A 1 109 ? 0.279 14.642 -11.502 1.00 71.69 109 LEU A CA 1
ATOM 898 C C . LEU A 1 109 ? 1.445 15.114 -10.629 1.00 71.69 109 LEU A C 1
ATOM 900 O O . LEU A 1 109 ? 2.536 14.549 -10.672 1.00 71.69 109 LEU A O 1
ATOM 904 N N . ASP A 1 110 ? 1.194 16.109 -9.774 1.00 72.62 110 ASP A N 1
ATOM 905 C CA . ASP A 1 110 ? 2.139 16.495 -8.724 1.00 72.62 110 ASP A CA 1
ATOM 906 C C . ASP A 1 110 ? 2.264 15.353 -7.704 1.00 72.62 110 ASP A C 1
ATOM 908 O O . ASP A 1 110 ? 1.393 15.138 -6.857 1.00 72.62 110 ASP A O 1
ATOM 912 N N . LYS A 1 111 ? 3.371 14.611 -7.795 1.00 73.06 111 LYS A N 1
ATOM 913 C CA . LYS A 1 111 ? 3.721 13.524 -6.871 1.00 73.06 111 LYS A CA 1
ATOM 914 C C . LYS A 1 111 ? 4.399 14.031 -5.594 1.00 73.06 111 LYS A C 1
ATOM 916 O O . LYS A 1 111 ? 4.892 13.224 -4.804 1.00 73.06 111 LYS A O 1
ATOM 921 N N . SER A 1 112 ? 4.468 15.348 -5.369 1.00 72.69 112 SER A N 1
ATOM 922 C CA . SER A 1 112 ? 5.092 15.887 -4.167 1.00 72.69 112 SER A CA 1
ATOM 923 C C . SER A 1 112 ? 4.250 15.613 -2.925 1.00 72.69 112 SER A C 1
ATOM 925 O O . SER A 1 112 ? 3.039 15.819 -2.861 1.00 72.69 112 SER A O 1
ATOM 927 N N . ASN A 1 113 ? 4.949 15.234 -1.866 1.00 68.69 113 ASN A N 1
ATOM 928 C CA . ASN A 1 113 ? 4.413 15.106 -0.518 1.00 68.69 113 ASN A CA 1
ATOM 929 C C . ASN A 1 113 ? 4.396 16.456 0.229 1.00 68.69 113 ASN A C 1
ATOM 931 O O . ASN A 1 113 ? 4.318 16.499 1.453 1.00 68.69 113 ASN A O 1
ATOM 935 N N . LYS A 1 114 ? 4.515 17.597 -0.462 1.00 75.88 114 LYS A N 1
ATOM 936 C CA . LYS A 1 114 ? 4.420 18.909 0.204 1.00 75.88 114 LYS A CA 1
ATOM 937 C C . LYS A 1 114 ? 2.972 19.222 0.559 1.00 75.88 114 LYS A C 1
ATOM 939 O O . LYS A 1 114 ? 2.678 19.722 1.650 1.00 75.88 114 LYS A O 1
ATOM 944 N N . LYS A 1 115 ? 2.066 18.902 -0.364 1.00 71.50 115 LYS A N 1
ATOM 945 C CA . LYS A 1 115 ? 0.627 19.051 -0.185 1.00 71.50 115 LYS A CA 1
ATOM 946 C C . LYS A 1 115 ? 0.160 18.061 0.887 1.00 71.50 115 LYS A C 1
ATOM 948 O O . LYS A 1 115 ? 0.601 16.921 0.928 1.00 71.50 115 LYS A O 1
ATOM 953 N N . ASN A 1 116 ? -0.676 18.524 1.814 1.00 79.19 116 ASN A N 1
ATOM 954 C CA . ASN A 1 116 ? -1.186 17.778 2.976 1.00 79.19 116 ASN A CA 1
ATOM 955 C C . ASN A 1 116 ? -0.197 17.388 4.090 1.00 79.19 116 ASN A C 1
ATOM 957 O O . ASN A 1 116 ? -0.677 16.948 5.131 1.00 79.19 116 ASN A O 1
ATOM 961 N N . LYS A 1 117 ? 1.117 17.646 3.995 1.00 85.19 117 LYS A N 1
ATOM 962 C CA . LYS A 1 117 ? 2.065 17.333 5.091 1.00 85.19 117 LYS A CA 1
ATOM 963 C C . LYS A 1 117 ? 1.617 17.878 6.454 1.00 85.19 117 LYS A C 1
ATOM 965 O O . LYS A 1 117 ? 1.597 17.155 7.446 1.00 85.19 117 LYS A O 1
ATOM 970 N N . LYS A 1 118 ? 1.208 19.154 6.497 1.00 87.94 118 LYS A N 1
ATOM 971 C CA . LYS A 1 118 ? 0.681 19.794 7.718 1.00 87.94 118 LYS A CA 1
ATOM 972 C C . LYS A 1 118 ? -0.622 19.145 8.196 1.00 87.94 118 LYS A C 1
ATOM 974 O O . LYS A 1 118 ? -0.797 18.957 9.394 1.00 87.94 118 LYS A O 1
ATOM 979 N N . LYS A 1 119 ? -1.514 18.794 7.262 1.00 88.19 119 LYS A N 1
ATOM 980 C CA . LYS A 1 119 ? -2.807 18.160 7.554 1.00 88.19 119 LYS A CA 1
ATOM 981 C C . LYS A 1 119 ? -2.597 16.782 8.187 1.00 88.19 119 LYS A C 1
ATOM 983 O O . LYS A 1 119 ? -3.170 16.511 9.232 1.00 88.19 119 LYS A O 1
ATOM 988 N N . VAL A 1 120 ? -1.732 15.956 7.598 1.00 87.44 120 VAL A N 1
ATOM 989 C CA . VAL A 1 120 ? -1.384 14.624 8.114 1.00 87.44 120 VAL A CA 1
ATOM 990 C C . VAL A 1 120 ? -0.790 14.718 9.509 1.00 87.44 120 VAL A C 1
ATOM 992 O O . VAL A 1 120 ? -1.261 14.040 10.412 1.00 87.44 120 VAL A O 1
ATOM 995 N N . HIS A 1 121 ? 0.182 15.609 9.712 1.00 88.31 121 HIS A N 1
ATOM 996 C CA . HIS A 1 121 ? 0.793 15.788 11.026 1.00 88.31 121 HIS A CA 1
ATOM 997 C C . HIS A 1 121 ? -0.235 16.195 12.093 1.00 88.31 121 HIS A C 1
ATOM 999 O O . HIS A 1 121 ? -0.253 15.634 13.185 1.00 88.31 121 HIS A O 1
ATOM 1005 N N . HIS A 1 122 ? -1.143 17.115 11.758 1.00 91.12 122 HIS A N 1
ATOM 1006 C CA . HIS A 1 122 ? -2.232 17.502 12.650 1.00 91.12 122 HIS A CA 1
ATOM 1007 C C . HIS A 1 122 ? -3.188 16.335 12.957 1.00 91.12 122 HIS A C 1
ATOM 1009 O O . HIS A 1 122 ? -3.586 16.153 14.107 1.00 91.12 122 HIS A O 1
ATOM 1015 N N . LYS A 1 123 ? -3.544 15.519 11.956 1.00 90.38 123 LYS A N 1
ATOM 1016 C CA . LYS A 1 123 ? -4.406 14.339 12.136 1.00 90.38 123 LYS A CA 1
ATOM 1017 C C . LYS A 1 123 ? -3.741 13.265 12.998 1.00 90.38 123 LYS A C 1
ATOM 1019 O O . LYS A 1 123 ? -4.386 12.762 13.909 1.00 90.38 123 LYS A O 1
ATOM 1024 N N . MET A 1 124 ? -2.447 13.001 12.802 1.00 86.88 124 MET A N 1
ATOM 1025 C CA . MET A 1 124 ? -1.657 12.100 13.655 1.00 86.88 124 MET A CA 1
ATOM 1026 C C . MET A 1 124 ? -1.635 12.563 15.117 1.00 86.88 124 MET A C 1
ATOM 1028 O O . MET A 1 124 ? -1.793 11.752 16.020 1.00 86.88 124 MET A O 1
ATOM 1032 N N . GLN A 1 125 ? -1.488 13.869 15.361 1.00 88.62 125 GLN A N 1
ATOM 1033 C CA . GLN A 1 125 ? -1.470 14.426 16.719 1.00 88.62 125 GLN A CA 1
ATOM 1034 C C . GLN A 1 125 ? -2.839 14.413 17.405 1.00 88.62 125 GLN A C 1
ATOM 1036 O O . GLN A 1 125 ? -2.920 14.267 18.620 1.00 88.62 125 GLN A O 1
ATOM 1041 N N . THR A 1 126 ? -3.913 14.629 16.646 1.00 89.69 126 THR A N 1
ATOM 1042 C CA . THR A 1 126 ? -5.265 14.797 17.202 1.00 89.69 126 THR A CA 1
ATOM 1043 C C . THR A 1 126 ? -6.115 13.533 17.150 1.00 89.69 126 THR A C 1
A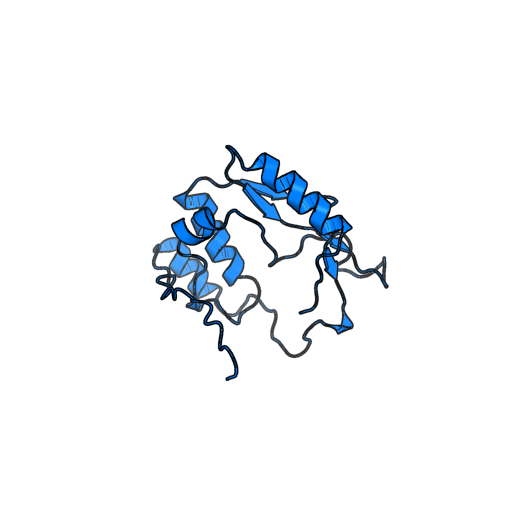TOM 1045 O O . THR A 1 126 ? -7.162 13.492 17.791 1.00 89.69 126 THR A O 1
ATOM 1048 N N . GLY A 1 127 ? -5.718 12.535 16.356 1.00 85.94 127 GLY A N 1
ATOM 1049 C CA . GLY A 1 127 ? -6.517 11.345 16.062 1.00 85.94 127 GLY A CA 1
ATOM 1050 C C . GLY A 1 127 ? -7.772 11.617 15.222 1.00 85.94 127 GLY A C 1
ATOM 1051 O O . GLY A 1 127 ? -8.599 10.723 15.064 1.00 85.94 127 GLY A O 1
ATOM 1052 N N . LYS A 1 128 ? -7.953 12.837 14.692 1.00 87.00 128 LYS A N 1
ATOM 1053 C CA . LYS A 1 128 ? -9.164 13.249 13.958 1.00 87.00 128 LYS A CA 1
ATOM 1054 C C . LYS A 1 128 ? -9.080 12.890 12.475 1.00 87.00 128 LYS A C 1
ATOM 1056 O O . LYS A 1 128 ? -8.810 13.738 11.618 1.00 87.00 128 LYS A O 1
ATOM 1061 N N . TRP A 1 129 ? -9.301 11.618 12.182 1.00 87.69 129 TRP A N 1
ATOM 1062 C CA . TRP A 1 129 ? -9.294 11.086 10.823 1.00 87.69 129 TRP A CA 1
ATOM 1063 C C . TRP A 1 129 ? -10.671 11.201 10.156 1.00 87.69 129 TRP A C 1
ATOM 1065 O O . TRP A 1 129 ? -11.700 11.172 10.823 1.00 87.69 129 TRP A O 1
ATOM 1075 N N . SER A 1 130 ? -10.669 11.358 8.834 1.00 87.69 130 SER A N 1
ATOM 1076 C CA . SER A 1 130 ? -11.856 11.451 7.975 1.00 87.69 130 SER A CA 1
ATOM 1077 C C . SER A 1 130 ? -12.046 10.122 7.248 1.00 87.69 130 SER A C 1
ATOM 1079 O O . SER A 1 130 ? -11.939 10.045 6.027 1.00 87.69 130 SER A O 1
ATOM 1081 N N . ASN A 1 131 ? -12.232 9.054 8.019 1.00 82.94 131 ASN A N 1
ATOM 1082 C CA . ASN A 1 131 ? -12.328 7.681 7.520 1.00 82.94 131 ASN A CA 1
ATOM 1083 C C . ASN A 1 131 ? -13.708 7.048 7.774 1.00 82.94 131 ASN A C 1
ATOM 1085 O O . ASN A 1 131 ? -13.878 5.852 7.575 1.00 82.94 131 ASN A O 1
ATOM 1089 N N . ASP A 1 132 ? -14.725 7.828 8.155 1.00 80.06 132 ASP A N 1
ATOM 1090 C CA . ASP A 1 132 ? -16.114 7.352 8.220 1.00 80.06 132 ASP A CA 1
ATOM 1091 C C . ASP A 1 132 ? -16.679 7.128 6.807 1.00 80.06 132 ASP A C 1
ATOM 1093 O O . ASP A 1 132 ? -17.433 7.925 6.249 1.00 80.06 132 ASP A O 1
ATOM 1097 N N . MET A 1 133 ? -16.270 6.018 6.197 1.00 70.62 133 MET A N 1
ATOM 1098 C CA . MET A 1 133 ? -16.695 5.631 4.862 1.00 70.62 133 MET A CA 1
ATOM 1099 C C . MET A 1 133 ? -18.134 5.112 4.866 1.00 70.62 133 MET A C 1
ATOM 1101 O O . MET A 1 133 ? -18.477 4.170 5.588 1.00 70.62 133 MET A O 1
ATOM 1105 N N . ILE A 1 134 ? -18.954 5.641 3.956 1.00 69.75 134 ILE A N 1
ATOM 1106 C CA . ILE A 1 134 ? -20.248 5.044 3.617 1.00 69.75 134 ILE A CA 1
ATOM 1107 C C . ILE A 1 134 ? -19.984 3.742 2.854 1.00 69.75 134 ILE A C 1
ATOM 1109 O O . ILE A 1 134 ? -19.325 3.733 1.815 1.00 69.75 134 ILE A O 1
ATOM 1113 N N . ARG A 1 135 ? -20.499 2.622 3.372 1.00 72.12 135 ARG A N 1
ATOM 1114 C CA . ARG A 1 135 ? -20.305 1.291 2.782 1.00 72.12 135 ARG A CA 1
ATOM 1115 C C . ARG A 1 135 ? -21.586 0.834 2.102 1.00 72.12 135 ARG A C 1
ATOM 1117 O O . ARG A 1 135 ? -22.626 0.715 2.744 1.00 72.12 135 ARG A O 1
ATOM 1124 N N . PHE A 1 136 ? -21.490 0.521 0.815 1.00 74.00 136 PHE A N 1
ATOM 1125 C CA . PHE A 1 136 ? -22.600 -0.023 0.038 1.00 74.00 136 PHE A CA 1
ATOM 1126 C C . PHE A 1 136 ? -22.453 -1.536 -0.102 1.00 74.00 136 PHE A C 1
ATOM 1128 O O . PHE A 1 136 ? -21.364 -2.048 -0.378 1.00 74.00 136 PHE A O 1
ATOM 1135 N N . LYS A 1 137 ? -23.558 -2.262 0.080 1.00 74.19 137 LYS A N 1
ATOM 1136 C CA . LYS A 1 137 ? -23.631 -3.679 -0.272 1.00 74.19 137 LYS A CA 1
ATOM 1137 C C . LYS A 1 137 ? -24.079 -3.782 -1.723 1.00 74.19 137 LYS A C 1
ATOM 1139 O O . LYS A 1 137 ? -25.165 -3.327 -2.068 1.00 74.19 137 LYS A O 1
ATOM 1144 N N . TRP A 1 138 ? -23.243 -4.384 -2.556 1.00 76.06 138 TRP A N 1
ATOM 1145 C CA . TRP A 1 138 ? -23.608 -4.705 -3.929 1.00 76.06 138 TRP A CA 1
ATOM 1146 C C . TRP A 1 138 ? -24.381 -6.020 -3.955 1.00 76.06 138 TRP A C 1
ATOM 1148 O O . TRP A 1 138 ? -24.040 -6.967 -3.243 1.00 76.06 138 TRP A O 1
ATOM 1158 N N . HIS A 1 139 ? -25.429 -6.058 -4.769 1.00 76.62 139 HIS A N 1
ATOM 1159 C CA . HIS A 1 139 ? -26.194 -7.258 -5.063 1.00 76.62 139 HIS A CA 1
ATOM 1160 C C . HIS A 1 139 ? -26.099 -7.513 -6.561 1.00 76.62 139 HIS A C 1
ATOM 1162 O O . HIS A 1 139 ? -26.348 -6.611 -7.359 1.00 76.62 139 HIS A O 1
ATOM 1168 N N . GLU A 1 140 ? -25.720 -8.730 -6.931 1.00 80.38 140 GLU A N 1
ATOM 1169 C CA . GLU A 1 140 ? -25.805 -9.172 -8.314 1.00 80.38 140 GLU A CA 1
ATOM 1170 C C . GLU A 1 140 ? -27.280 -9.393 -8.661 1.00 80.38 140 GLU A C 1
ATOM 1172 O O . GLU A 1 140 ? -27.996 -10.101 -7.949 1.00 80.38 140 GLU A O 1
ATOM 1177 N N . ILE A 1 141 ? -27.744 -8.752 -9.731 1.00 83.69 141 ILE A N 1
ATOM 1178 C CA . ILE A 1 141 ? -29.083 -8.963 -10.276 1.00 83.69 141 ILE A CA 1
ATOM 1179 C C . ILE A 1 141 ? -28.898 -9.674 -11.612 1.00 83.69 141 ILE A C 1
ATOM 1181 O O . ILE A 1 141 ? -28.435 -9.073 -12.580 1.00 83.69 141 ILE A O 1
ATOM 1185 N N . LEU A 1 142 ? -29.261 -10.956 -11.664 1.00 77.19 142 LEU A N 1
ATOM 1186 C CA . LEU A 1 142 ? -29.360 -11.694 -12.919 1.00 77.19 142 LEU A CA 1
ATOM 1187 C C . LEU A 1 142 ? -30.604 -11.209 -13.667 1.00 77.19 142 LEU A C 1
ATOM 1189 O O . LEU A 1 142 ? -31.734 -11.502 -13.273 1.00 77.19 142 LEU A O 1
ATOM 1193 N N . ILE A 1 143 ? -30.398 -10.443 -14.735 1.00 79.12 143 ILE A N 1
ATOM 1194 C CA . ILE A 1 143 ? -31.470 -10.068 -15.656 1.00 79.12 143 ILE A CA 1
ATOM 1195 C C . ILE A 1 143 ? -31.611 -11.210 -16.662 1.00 79.12 143 ILE A C 1
ATOM 1197 O O . ILE A 1 143 ? -30.805 -11.347 -17.580 1.00 79.12 143 ILE A O 1
ATOM 1201 N N . ASN A 1 144 ? -32.628 -12.050 -16.474 1.00 72.62 144 ASN A N 1
ATOM 1202 C CA . ASN A 1 144 ? -33.020 -13.013 -17.495 1.00 72.62 144 ASN A CA 1
ATOM 1203 C C . ASN A 1 144 ? -33.726 -12.242 -18.614 1.00 72.62 144 ASN A C 1
ATOM 1205 O O . ASN A 1 144 ? -34.819 -11.716 -18.404 1.00 72.62 144 ASN A O 1
ATOM 1209 N N . ASN A 1 145 ? -33.092 -12.153 -19.782 1.00 65.88 145 ASN A N 1
ATOM 1210 C CA . ASN A 1 145 ? -33.759 -11.662 -20.982 1.00 65.88 145 ASN A CA 1
ATOM 1211 C C . ASN A 1 145 ? -34.861 -12.666 -21.350 1.00 65.88 145 ASN A C 1
ATOM 1213 O O . ASN A 1 145 ? -34.557 -13.828 -21.628 1.00 65.88 145 ASN A O 1
ATOM 1217 N N . VAL A 1 146 ? -36.116 -12.218 -21.268 1.00 62.00 146 VAL A N 1
ATOM 1218 C CA . VAL A 1 146 ? -37.308 -12.940 -21.743 1.00 62.00 146 VAL A CA 1
ATOM 1219 C C . VAL A 1 146 ? -37.420 -12.782 -23.251 1.00 62.00 146 VAL A C 1
ATOM 1221 O O . VAL A 1 146 ? -37.229 -11.637 -23.721 1.00 62.00 146 VAL A O 1
#

Sequence (146 aa):
MDTIVDNECAKEMLKATKMTDNDKYLFRFNRIVPEDNNHEKNYKMHPGLRMLRRQDYLDVNGCDEDLVGNYGYYTLSLEEHLMAAKGFDLYDLVNAYILYYPEGDCDYLDKSNKKNKKKVHHKMQTGKWSNDMIRFKWHEILINNV